Protein AF-A0A9P1CP29-F1 (afdb_monomer_lite)

pLDDT: mean 72.53, std 15.01, range [48.53, 97.25]

Foldseek 3Di:
DPLPVVLVVLVVVLVVLVVCLVVDDPVCNVVSVVVNVVSVVVSVVSVVVVPPPDDPPPDDDPDDDDDDDDPDDPDPPDDPPPPDDDVPDPPPDPDPPDPPDPDPPPDPDPDDPPPPDPPPPDPPDPDDDDD

Radius of gyration: 34.53 Å; chains: 1; bounding box: 54×99×76 Å

Secondary structure (DSSP, 8-state):
-HHHHHHHHHHHHHHHHHHHHHHS-TTTHHHHHHHHHHHHHHHHHHHHTT-TT------S-----------------PPP--S---S-------------PPP-------------S-S--------PPP-

Organism: NCBI:txid2562237

Structure (mmCIF, N/CA/C/O backbone):
data_AF-A0A9P1CP29-F1
#
_entry.id   AF-A0A9P1CP29-F1
#
loop_
_atom_site.group_PDB
_atom_site.id
_atom_site.type_symbol
_atom_site.label_atom_id
_atom_site.label_alt_id
_atom_site.label_comp_id
_atom_site.label_asym_id
_atom_site.label_entity_id
_atom_site.label_seq_id
_atom_site.pdbx_PDB_ins_code
_atom_site.Cartn_x
_atom_site.Cartn_y
_atom_site.Cartn_z
_atom_site.occupancy
_atom_site.B_iso_or_equiv
_atom_site.auth_seq_id
_atom_site.auth_comp_id
_atom_site.auth_asym_id
_atom_site.auth_atom_id
_atom_site.pdbx_PDB_model_num
ATOM 1 N N . MET A 1 1 ? 20.481 5.497 -12.169 1.00 51.31 1 MET A N 1
ATOM 2 C CA . MET A 1 1 ? 20.588 4.756 -10.888 1.00 51.31 1 MET A CA 1
ATOM 3 C C . MET A 1 1 ? 19.568 5.198 -9.825 1.00 51.31 1 MET A C 1
ATOM 5 O O . MET A 1 1 ? 19.453 4.500 -8.832 1.00 51.31 1 MET A O 1
ATOM 9 N N . ALA A 1 2 ? 18.795 6.280 -10.007 1.00 58.94 2 ALA A N 1
ATOM 10 C CA . ALA A 1 2 ? 17.862 6.792 -8.987 1.00 58.94 2 ALA A CA 1
ATOM 11 C C . ALA A 1 2 ? 16.585 5.940 -8.763 1.00 58.94 2 ALA A C 1
ATOM 13 O O . ALA A 1 2 ? 15.927 6.072 -7.730 1.00 58.94 2 ALA A O 1
ATOM 14 N N . ASP A 1 3 ? 16.244 5.044 -9.693 1.00 64.19 3 ASP A N 1
ATOM 15 C CA . ASP A 1 3 ? 14.952 4.339 -9.674 1.00 64.19 3 ASP A CA 1
ATOM 16 C C . ASP A 1 3 ? 14.905 3.149 -8.702 1.00 64.19 3 ASP A C 1
ATOM 18 O O . ASP A 1 3 ? 13.886 2.916 -8.049 1.00 64.19 3 ASP A O 1
ATOM 22 N N . ALA A 1 4 ? 16.019 2.428 -8.527 1.00 78.56 4 ALA A N 1
ATOM 23 C CA . ALA A 1 4 ? 16.060 1.241 -7.667 1.00 78.56 4 ALA A CA 1
ATOM 24 C C . ALA A 1 4 ? 16.004 1.594 -6.170 1.00 78.56 4 ALA A C 1
ATOM 26 O O . ALA A 1 4 ? 15.281 0.958 -5.402 1.00 78.56 4 ALA A O 1
ATOM 27 N N . GLU A 1 5 ? 16.726 2.634 -5.746 1.00 81.69 5 GLU A N 1
ATO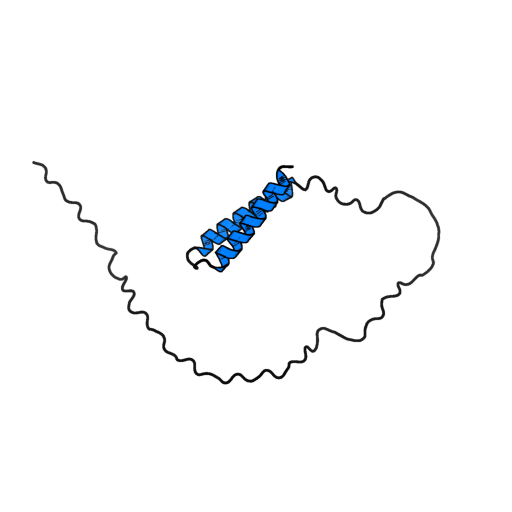M 28 C CA . GLU A 1 5 ? 16.719 3.097 -4.352 1.00 81.69 5 GLU A CA 1
ATOM 29 C C . GLU A 1 5 ? 15.349 3.661 -3.959 1.00 81.69 5 GLU A C 1
ATOM 31 O O . GLU A 1 5 ? 14.838 3.377 -2.872 1.00 81.69 5 GLU A O 1
ATOM 36 N N . THR A 1 6 ? 14.712 4.385 -4.883 1.00 83.06 6 THR A N 1
ATOM 37 C CA . THR A 1 6 ? 13.372 4.948 -4.693 1.00 83.06 6 THR A CA 1
ATOM 38 C C . THR A 1 6 ? 12.309 3.849 -4.607 1.00 83.06 6 THR A C 1
ATOM 40 O O . THR A 1 6 ? 11.472 3.884 -3.704 1.00 83.06 6 THR A O 1
ATOM 43 N N . SER A 1 7 ? 12.364 2.835 -5.480 1.00 83.25 7 SER A N 1
ATOM 44 C CA . SER A 1 7 ? 11.447 1.685 -5.434 1.00 83.25 7 SER A CA 1
ATOM 45 C C . SER A 1 7 ? 11.595 0.891 -4.130 1.00 83.25 7 SER A C 1
ATOM 47 O O . SER A 1 7 ? 10.603 0.596 -3.461 1.00 83.25 7 SER A O 1
ATOM 49 N N . MET A 1 8 ? 12.830 0.637 -3.686 1.00 87.62 8 MET A N 1
ATOM 50 C CA . MET A 1 8 ? 13.086 -0.044 -2.413 1.00 87.62 8 MET A CA 1
ATOM 51 C C . MET A 1 8 ? 12.615 0.770 -1.200 1.00 87.62 8 MET A C 1
ATOM 53 O O . MET A 1 8 ? 12.154 0.190 -0.214 1.00 87.62 8 MET A O 1
ATOM 57 N N . SER A 1 9 ? 12.714 2.102 -1.250 1.00 91.56 9 SER A N 1
ATOM 58 C CA . SER A 1 9 ? 12.186 2.986 -0.204 1.00 91.56 9 SER A CA 1
ATOM 59 C C . SER A 1 9 ? 10.655 2.914 -0.119 1.00 91.56 9 SER A C 1
ATOM 61 O O . SER A 1 9 ? 10.111 2.699 0.968 1.00 91.56 9 SER A O 1
ATOM 63 N N . LEU A 1 10 ? 9.968 2.972 -1.267 1.00 92.62 10 LEU A N 1
ATOM 64 C CA . LEU A 1 10 ? 8.510 2.820 -1.367 1.00 92.62 10 LEU A CA 1
ATOM 65 C C . LEU A 1 10 ? 8.032 1.465 -0.836 1.00 92.62 10 LEU A C 1
ATOM 67 O O . LEU A 1 10 ? 7.097 1.406 -0.041 1.00 92.62 10 LEU A O 1
ATOM 71 N N . LEU A 1 11 ? 8.705 0.370 -1.200 1.00 92.94 11 LEU A N 1
ATOM 72 C CA . LEU A 1 11 ? 8.362 -0.969 -0.710 1.00 92.94 11 LEU A CA 1
ATOM 73 C C . LEU A 1 11 ? 8.490 -1.087 0.816 1.00 92.94 11 LEU A C 1
ATOM 75 O O . LEU A 1 11 ? 7.640 -1.704 1.464 1.00 92.94 11 LEU A O 1
ATOM 79 N N . LYS A 1 12 ? 9.516 -0.464 1.412 1.00 95.69 12 LYS A N 1
ATOM 80 C CA . LYS A 1 12 ? 9.663 -0.400 2.876 1.00 95.69 12 LYS A CA 1
ATOM 81 C C . LYS A 1 12 ? 8.522 0.382 3.520 1.00 95.69 12 LYS A C 1
ATOM 83 O O . LYS A 1 12 ? 8.029 -0.015 4.574 1.00 95.69 12 LYS A O 1
ATOM 88 N N . GLU A 1 13 ? 8.099 1.483 2.908 1.00 96.44 13 GLU A N 1
ATOM 89 C CA . GLU A 1 13 ? 6.987 2.282 3.413 1.00 96.44 13 GLU A CA 1
ATOM 90 C C . GLU A 1 13 ? 5.647 1.549 3.320 1.00 96.44 13 GLU A C 1
ATOM 92 O O . GLU A 1 13 ? 4.939 1.474 4.321 1.00 96.44 13 GLU A O 1
ATOM 97 N N . ILE A 1 14 ? 5.358 0.898 2.189 1.00 96.62 14 ILE A N 1
ATOM 98 C CA . ILE A 1 14 ? 4.193 0.015 2.016 1.00 96.62 14 ILE A CA 1
ATOM 99 C C . ILE A 1 14 ? 4.162 -1.056 3.114 1.00 96.62 14 ILE A C 1
ATOM 101 O O . ILE A 1 14 ? 3.116 -1.309 3.711 1.00 96.62 14 ILE A O 1
ATOM 105 N N . GLY A 1 15 ? 5.310 -1.674 3.414 1.00 96.88 15 GLY A N 1
ATOM 106 C CA . GLY A 1 15 ? 5.430 -2.644 4.502 1.00 96.88 15 GLY A CA 1
ATOM 107 C C . GLY A 1 15 ? 5.056 -2.059 5.868 1.00 96.88 15 GLY A C 1
ATOM 108 O O . GLY A 1 15 ? 4.295 -2.681 6.608 1.00 96.88 15 GLY A O 1
ATOM 109 N N . ARG A 1 16 ? 5.531 -0.846 6.186 1.00 97.25 16 ARG A N 1
ATOM 110 C CA . ARG A 1 16 ? 5.190 -0.144 7.437 1.00 97.25 16 ARG A CA 1
ATOM 111 C C . ARG A 1 16 ? 3.699 0.167 7.534 1.00 97.25 16 ARG A C 1
ATOM 113 O O . ARG A 1 16 ? 3.095 -0.145 8.554 1.00 97.25 16 ARG A O 1
ATOM 120 N N . VAL A 1 17 ? 3.100 0.702 6.470 1.00 96.75 17 VAL A N 1
ATOM 121 C CA . VAL A 1 17 ? 1.669 1.051 6.445 1.00 96.75 17 VAL A CA 1
ATOM 122 C C . VAL A 1 17 ? 0.786 -0.199 6.542 1.00 96.75 17 VAL A C 1
ATOM 124 O O . VAL A 1 17 ? -0.235 -0.173 7.218 1.00 96.75 17 VAL A O 1
ATOM 127 N N . LYS A 1 18 ? 1.193 -1.338 5.962 1.00 96.44 18 LYS A N 1
ATOM 128 C CA . LYS A 1 18 ? 0.488 -2.622 6.152 1.00 96.44 18 LYS A CA 1
ATOM 129 C C . LYS A 1 18 ? 0.499 -3.101 7.605 1.00 96.44 18 LYS A C 1
ATOM 131 O O . LYS A 1 18 ? -0.500 -3.637 8.077 1.00 96.44 18 LYS A O 1
ATOM 136 N N . ILE A 1 19 ? 1.620 -2.933 8.310 1.00 96.44 19 ILE A N 1
ATOM 137 C CA . ILE A 1 19 ? 1.709 -3.263 9.740 1.00 96.44 19 ILE A CA 1
ATOM 138 C C . ILE A 1 19 ? 0.809 -2.320 10.544 1.00 96.44 19 ILE A C 1
ATOM 140 O O . ILE A 1 19 ? 0.030 -2.785 11.372 1.00 96.44 19 ILE A O 1
ATOM 144 N N . GLU A 1 20 ? 0.873 -1.020 10.250 1.00 94.69 20 GLU A N 1
ATOM 145 C CA . GLU A 1 20 ? 0.037 0.006 10.875 1.00 94.69 20 GLU A CA 1
ATOM 146 C C . GLU A 1 20 ? -1.452 -0.314 10.703 1.00 94.69 20 GLU A C 1
ATOM 148 O O . GLU A 1 20 ? -2.171 -0.361 11.698 1.00 94.69 20 GLU A O 1
ATOM 153 N N . LEU A 1 21 ? -1.892 -0.666 9.490 1.00 94.62 21 LEU A N 1
ATOM 154 C CA . LEU A 1 21 ? -3.277 -1.025 9.173 1.00 94.62 21 LEU A CA 1
ATOM 155 C C . LEU A 1 21 ? -3.802 -2.190 10.025 1.00 94.62 21 LEU A C 1
ATOM 157 O O . LEU A 1 21 ? -4.939 -2.147 10.490 1.00 94.62 21 LEU A O 1
ATOM 161 N N . ASN A 1 22 ? -2.972 -3.208 10.268 1.00 92.88 22 ASN A N 1
ATOM 162 C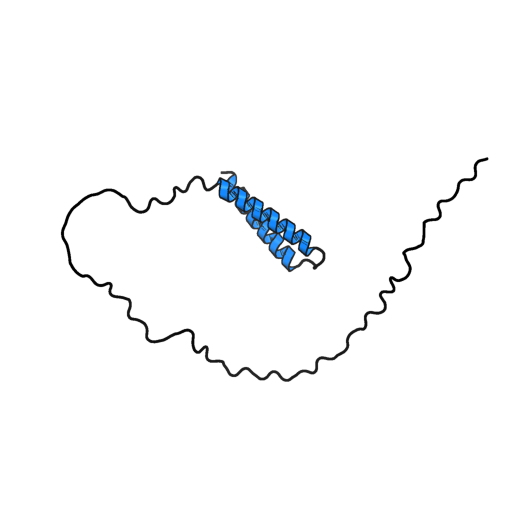 CA . ASN A 1 22 ? -3.332 -4.356 11.109 1.00 92.88 22 ASN A CA 1
ATOM 163 C C . ASN A 1 22 ? -3.463 -3.999 12.597 1.00 92.88 22 ASN A C 1
ATOM 165 O O . ASN A 1 22 ? -4.103 -4.733 13.347 1.00 92.88 22 ASN A O 1
ATOM 169 N N . SER A 1 23 ? -2.828 -2.907 13.026 1.00 93.31 23 SER A N 1
ATOM 170 C CA . SER A 1 23 ? -2.819 -2.438 14.417 1.00 93.31 23 SER A CA 1
ATOM 171 C C . SER A 1 23 ? -3.692 -1.205 14.668 1.00 93.31 23 SER A C 1
ATOM 173 O O . SER A 1 23 ? -3.887 -0.824 15.822 1.00 93.31 23 SER A O 1
ATOM 175 N N . CYS A 1 24 ? -4.199 -0.565 13.612 1.00 90.44 24 CYS A N 1
ATOM 176 C CA . CYS A 1 24 ? -4.976 0.660 13.725 1.00 90.44 24 CYS A CA 1
ATOM 177 C C . CYS A 1 24 ? -6.405 0.379 14.212 1.00 90.44 24 CYS A C 1
ATOM 179 O O . CYS A 1 24 ? -6.936 -0.726 14.075 1.00 90.44 24 CYS A O 1
ATOM 181 N N . SER A 1 25 ? -7.035 1.396 14.798 1.00 91.38 25 SER A N 1
ATOM 182 C CA . SER A 1 25 ? -8.437 1.317 15.193 1.00 91.38 25 SER A CA 1
ATOM 183 C C . SER A 1 25 ? -9.345 1.422 13.963 1.00 91.38 25 SER A C 1
ATOM 185 O O . SER A 1 25 ? -8.988 2.028 12.955 1.00 91.38 25 SER A O 1
ATOM 187 N N . GLU A 1 26 ? -10.561 0.877 14.045 1.00 87.62 26 GLU A N 1
ATOM 188 C CA . GLU A 1 26 ? -11.532 0.933 12.936 1.00 87.62 26 GLU A CA 1
ATOM 189 C C . GLU A 1 26 ? -11.822 2.372 12.460 1.00 87.62 26 GLU A C 1
ATOM 191 O O . GLU A 1 26 ? -12.123 2.582 11.289 1.00 87.62 26 GLU A O 1
ATOM 196 N N . GLY A 1 27 ? -11.661 3.373 13.336 1.00 88.19 27 GLY A N 1
ATOM 197 C CA . GLY A 1 27 ? -11.833 4.787 12.993 1.00 88.19 27 GLY A CA 1
ATOM 198 C C . GLY A 1 27 ? -10.749 5.360 12.073 1.00 88.19 27 GLY A C 1
ATOM 199 O O . GLY A 1 27 ? -11.058 6.232 11.270 1.00 88.19 27 GLY A O 1
ATOM 200 N N . SER A 1 28 ? -9.507 4.866 12.143 1.00 90.94 28 SER A N 1
ATOM 201 C CA . SER A 1 28 ? -8.395 5.325 11.291 1.00 90.94 28 SER A CA 1
ATOM 202 C C . SER A 1 28 ? -8.051 4.354 10.160 1.00 90.94 28 SER A C 1
ATOM 204 O O . SER A 1 28 ? -7.278 4.687 9.263 1.00 90.94 28 SER A O 1
ATOM 206 N N . LYS A 1 29 ? -8.671 3.171 10.135 1.00 92.88 29 LYS A N 1
ATOM 207 C CA . LYS A 1 29 ? -8.441 2.133 9.122 1.00 92.88 29 LYS A CA 1
ATOM 208 C C . LYS A 1 29 ? -8.682 2.608 7.696 1.00 92.88 29 LYS A C 1
ATOM 210 O O . LYS A 1 29 ? -7.922 2.241 6.808 1.00 92.88 29 LYS A O 1
ATOM 215 N N . ALA A 1 30 ? -9.691 3.450 7.478 1.00 93.06 30 ALA A N 1
ATOM 216 C CA . ALA A 1 30 ? -9.971 4.025 6.164 1.00 93.06 30 ALA A CA 1
ATOM 217 C C . ALA A 1 30 ? -8.852 4.969 5.690 1.00 93.06 30 ALA A C 1
ATOM 219 O O . ALA A 1 30 ? -8.454 4.916 4.530 1.00 93.06 30 ALA A O 1
ATOM 220 N N . GLU A 1 31 ? -8.303 5.790 6.588 1.00 94.81 31 GLU A N 1
ATOM 221 C CA . GLU A 1 31 ? -7.206 6.715 6.278 1.00 94.81 31 GLU A CA 1
ATOM 222 C C . GLU A 1 31 ? -5.902 5.957 6.002 1.00 94.81 31 GLU A C 1
ATOM 224 O O . GLU A 1 31 ? -5.205 6.232 5.024 1.00 94.81 31 GLU A O 1
ATOM 229 N N . VAL A 1 32 ? -5.600 4.949 6.825 1.00 95.69 32 VAL A N 1
ATOM 230 C CA . VAL A 1 32 ? -4.415 4.098 6.654 1.00 95.69 32 VAL A CA 1
ATOM 231 C C . VAL A 1 32 ? -4.533 3.244 5.382 1.00 95.69 32 VAL A C 1
ATOM 233 O O . VAL A 1 32 ? -3.547 3.080 4.663 1.00 95.69 32 VAL A O 1
ATOM 236 N N . GLN A 1 33 ? -5.733 2.757 5.047 1.00 95.69 33 GLN A N 1
ATOM 237 C CA . GLN A 1 33 ? -5.995 2.047 3.791 1.00 95.69 33 GLN A CA 1
ATOM 238 C C . GLN A 1 33 ? -5.830 2.973 2.579 1.00 95.69 33 GLN A C 1
ATOM 240 O O . GLN A 1 33 ? -5.137 2.605 1.636 1.00 95.69 33 GLN A O 1
ATOM 245 N N . ALA A 1 34 ? -6.372 4.194 2.624 1.00 96.19 34 ALA A N 1
ATOM 246 C CA . ALA A 1 34 ? -6.202 5.172 1.549 1.00 96.19 34 ALA A CA 1
ATOM 247 C C . ALA A 1 34 ? -4.720 5.521 1.320 1.00 96.19 34 ALA A C 1
ATOM 249 O O . ALA A 1 34 ? -4.268 5.635 0.179 1.00 96.19 34 ALA A O 1
ATOM 250 N N . LYS A 1 35 ? -3.935 5.629 2.400 1.00 96.19 35 LYS A N 1
ATOM 251 C CA . LYS A 1 35 ? -2.480 5.815 2.324 1.00 96.19 35 LYS A CA 1
ATOM 252 C C . LYS A 1 35 ? -1.782 4.616 1.676 1.00 96.19 35 LYS A C 1
ATOM 254 O O . LYS A 1 35 ? -0.881 4.805 0.861 1.00 96.19 35 LYS A O 1
ATOM 259 N N . LEU A 1 36 ? -2.185 3.391 2.018 1.00 97.25 36 LEU A N 1
ATOM 260 C CA . LEU A 1 36 ? -1.645 2.176 1.408 1.00 97.25 36 LEU A CA 1
ATOM 261 C C . LEU A 1 36 ? -1.933 2.128 -0.098 1.00 97.25 36 LEU A C 1
ATOM 263 O O . LEU A 1 36 ? -1.028 1.836 -0.880 1.00 97.25 36 LEU A O 1
ATOM 267 N N . ASP A 1 37 ? -3.163 2.445 -0.496 1.00 95.81 37 ASP A N 1
ATOM 268 C CA . ASP A 1 37 ? -3.589 2.431 -1.895 1.00 95.81 37 ASP A CA 1
ATOM 269 C C . ASP A 1 37 ? -2.818 3.470 -2.723 1.00 95.81 37 ASP A C 1
ATOM 271 O O . ASP A 1 37 ? -2.359 3.166 -3.826 1.00 95.81 37 ASP A O 1
ATOM 275 N N . LEU A 1 38 ? -2.580 4.663 -2.162 1.00 96.88 38 LEU A N 1
ATOM 276 C CA . LEU A 1 38 ? -1.763 5.700 -2.795 1.00 96.88 38 LEU A CA 1
ATOM 277 C C . LEU A 1 38 ? -0.317 5.235 -3.026 1.00 96.88 38 LEU A C 1
ATOM 279 O O . LEU A 1 38 ? 0.207 5.376 -4.131 1.00 96.88 38 LEU A O 1
ATOM 283 N N . LEU A 1 39 ? 0.319 4.643 -2.010 1.00 95.44 39 LEU A N 1
ATOM 284 C CA . LEU A 1 39 ? 1.693 4.142 -2.119 1.00 95.44 39 LEU A CA 1
ATOM 285 C C . LEU A 1 39 ? 1.811 2.994 -3.133 1.00 95.44 39 LEU A C 1
ATOM 287 O O . LEU A 1 39 ? 2.808 2.897 -3.851 1.00 95.44 39 LEU A O 1
ATOM 291 N N . LEU A 1 40 ? 0.798 2.125 -3.215 1.00 93.44 40 LEU A N 1
ATOM 292 C CA . LEU A 1 40 ? 0.740 1.052 -4.210 1.00 93.44 40 LEU A CA 1
ATOM 293 C C . LEU A 1 40 ? 0.588 1.604 -5.632 1.00 93.44 40 LEU A C 1
ATOM 295 O O . LEU A 1 40 ? 1.272 1.123 -6.536 1.00 93.44 40 LEU A O 1
ATOM 299 N N . ALA A 1 41 ? -0.256 2.621 -5.824 1.00 93.25 41 ALA A N 1
ATOM 300 C CA . ALA A 1 41 ? -0.421 3.293 -7.109 1.00 93.25 41 ALA A CA 1
ATOM 301 C C . ALA A 1 41 ? 0.870 4.003 -7.550 1.00 93.25 41 ALA A C 1
ATOM 303 O O . ALA A 1 41 ? 1.278 3.884 -8.704 1.00 93.25 41 ALA A O 1
ATOM 304 N N . GLU A 1 42 ? 1.560 4.679 -6.628 1.00 91.62 42 GLU A N 1
ATOM 305 C CA . GLU A 1 42 ? 2.852 5.314 -6.902 1.00 91.62 42 GLU A CA 1
ATOM 306 C C . GLU A 1 42 ? 3.922 4.282 -7.287 1.00 91.62 42 GLU A C 1
ATOM 308 O O . GLU A 1 42 ? 4.667 4.480 -8.250 1.00 91.62 42 GLU A O 1
ATOM 313 N N . HIS A 1 43 ? 3.980 3.154 -6.573 1.00 89.56 43 HIS A N 1
ATOM 314 C CA . HIS A 1 43 ? 4.898 2.068 -6.902 1.00 89.56 43 HIS A CA 1
ATOM 315 C C . HIS A 1 43 ? 4.594 1.456 -8.278 1.00 89.56 43 HIS A C 1
ATOM 317 O O . HIS A 1 43 ? 5.517 1.234 -9.060 1.00 89.56 43 HIS A O 1
ATOM 323 N N . ALA A 1 44 ? 3.319 1.206 -8.593 1.00 86.81 44 ALA A N 1
ATOM 324 C CA . ALA A 1 44 ? 2.900 0.691 -9.896 1.00 86.81 44 ALA A CA 1
ATOM 325 C C . ALA A 1 44 ? 3.254 1.663 -11.033 1.00 86.81 44 ALA A C 1
ATOM 327 O O . ALA A 1 44 ? 3.875 1.253 -12.009 1.00 86.81 44 ALA A O 1
ATOM 328 N N . SER A 1 45 ? 2.972 2.959 -10.863 1.00 85.81 45 SER A N 1
ATOM 329 C CA . SER A 1 45 ? 3.306 3.984 -11.857 1.00 85.81 45 SER A CA 1
ATOM 330 C C . SER A 1 45 ? 4.815 4.068 -12.122 1.00 85.81 45 SER A C 1
ATOM 332 O O . SER A 1 45 ? 5.234 4.128 -13.276 1.00 85.81 45 SER A O 1
ATOM 334 N N . LYS A 1 46 ? 5.655 3.989 -11.079 1.00 81.31 46 LYS A N 1
ATOM 335 C CA . LYS A 1 46 ? 7.123 3.970 -11.233 1.00 81.31 46 LYS A CA 1
ATOM 336 C C . LYS A 1 46 ? 7.640 2.670 -11.857 1.00 81.31 46 LYS A C 1
ATOM 338 O O . LYS A 1 46 ? 8.609 2.706 -12.610 1.00 81.31 46 LYS A O 1
ATOM 343 N N . ALA A 1 47 ? 6.998 1.535 -11.577 1.00 76.38 47 ALA A N 1
ATOM 344 C CA . ALA A 1 47 ? 7.344 0.253 -12.186 1.00 76.38 47 ALA A CA 1
ATOM 345 C C . ALA A 1 47 ? 7.005 0.220 -13.687 1.00 76.38 47 ALA A C 1
ATOM 347 O O . ALA A 1 47 ? 7.819 -0.251 -14.480 1.00 76.38 47 ALA A O 1
ATOM 348 N N . GLU A 1 48 ? 5.864 0.779 -14.099 1.00 65.50 48 GLU A N 1
ATOM 349 C CA . GLU A 1 48 ? 5.470 0.882 -15.513 1.00 65.50 48 GLU A CA 1
ATOM 350 C C . GLU A 1 48 ? 6.438 1.758 -16.323 1.00 65.50 48 GLU A C 1
ATOM 352 O O . GLU A 1 48 ? 6.798 1.397 -17.441 1.00 65.50 48 GLU A O 1
ATOM 357 N N . MET A 1 49 ? 6.966 2.841 -15.737 1.00 56.69 49 MET A N 1
ATOM 358 C CA . MET A 1 49 ? 8.002 3.672 -16.378 1.00 56.69 49 MET A CA 1
ATOM 359 C C . MET A 1 49 ? 9.375 2.982 -16.486 1.00 56.69 49 MET A C 1
ATOM 361 O O . MET A 1 49 ? 10.237 3.450 -17.225 1.00 56.69 49 MET A O 1
ATOM 365 N N . SER A 1 50 ? 9.581 1.858 -15.791 1.00 53.19 50 SER A N 1
ATOM 366 C CA . SER A 1 50 ? 10.793 1.030 -15.894 1.00 53.19 50 SER A CA 1
ATOM 367 C C . SER A 1 50 ? 10.640 -0.174 -16.835 1.00 53.19 50 SER A C 1
ATOM 369 O O . SER A 1 50 ? 11.603 -0.905 -17.065 1.00 53.19 50 SER A O 1
ATOM 371 N N . ALA A 1 51 ? 9.446 -0.371 -17.407 1.00 52.66 51 ALA A N 1
ATOM 372 C CA . ALA A 1 51 ? 9.121 -1.493 -18.284 1.00 52.66 51 ALA A CA 1
ATOM 373 C C . ALA A 1 51 ? 9.357 -1.218 -19.786 1.00 52.66 51 ALA A C 1
ATOM 375 O O . ALA A 1 51 ? 8.883 -1.986 -20.618 1.00 52.66 51 ALA A O 1
ATOM 376 N N . ASP A 1 52 ? 10.138 -0.193 -20.150 1.00 52.00 52 ASP A N 1
ATOM 377 C CA . ASP A 1 52 ? 10.611 0.042 -21.531 1.00 52.00 52 ASP A CA 1
ATOM 378 C C . ASP A 1 52 ? 12.045 -0.494 -21.748 1.00 52.00 52 ASP A C 1
ATOM 380 O O . ASP A 1 52 ? 12.905 0.132 -22.364 1.00 52.00 52 ASP A O 1
ATOM 384 N N . ALA A 1 53 ? 12.337 -1.659 -21.157 1.00 55.28 53 ALA A N 1
ATOM 385 C CA . ALA A 1 53 ? 13.574 -2.414 -21.388 1.00 55.28 53 ALA A CA 1
ATOM 386 C C . ALA A 1 53 ? 13.393 -3.944 -21.328 1.00 55.28 53 ALA A C 1
ATOM 388 O O . ALA A 1 53 ? 14.371 -4.683 -21.214 1.00 55.28 53 ALA A O 1
ATOM 389 N N . SER A 1 54 ? 12.165 -4.451 -21.451 1.00 49.84 54 SER A N 1
ATOM 390 C CA . SER A 1 54 ? 11.961 -5.827 -21.899 1.00 49.84 54 SER A CA 1
ATOM 391 C C . SER A 1 54 ? 11.145 -5.780 -23.175 1.00 49.84 54 SER A C 1
ATOM 393 O O . SER A 1 54 ? 9.919 -5.658 -23.133 1.00 49.84 54 SER A O 1
ATOM 395 N N . GLU A 1 55 ? 11.841 -5.892 -24.311 1.00 50.03 55 GLU A N 1
ATOM 396 C CA . GLU A 1 55 ? 11.243 -6.436 -25.526 1.00 50.03 55 GLU A CA 1
ATOM 397 C C . GLU A 1 55 ? 10.265 -7.556 -25.118 1.00 50.03 55 GLU A C 1
ATOM 399 O O . GLU A 1 55 ? 10.615 -8.361 -24.243 1.00 50.03 55 GLU A O 1
ATOM 404 N N . PRO A 1 56 ? 9.064 -7.668 -25.721 1.00 51.75 56 PRO A N 1
ATOM 405 C CA . PRO A 1 56 ? 8.344 -8.925 -25.621 1.00 51.75 56 PRO A CA 1
ATOM 406 C C . PRO A 1 56 ? 9.346 -9.972 -26.080 1.00 51.75 56 PRO A C 1
ATOM 408 O O . PRO A 1 56 ? 9.864 -9.842 -27.192 1.00 51.75 56 PRO A O 1
ATOM 411 N N . ALA A 1 57 ? 9.696 -10.919 -25.204 1.00 53.84 57 ALA A N 1
ATOM 412 C CA . ALA A 1 57 ? 10.601 -11.999 -25.539 1.00 53.84 57 ALA A CA 1
ATOM 413 C C . ALA A 1 57 ? 10.139 -12.533 -26.891 1.00 53.84 57 ALA A C 1
ATOM 415 O O . ALA A 1 57 ? 9.062 -13.128 -27.000 1.00 53.84 57 ALA A O 1
ATOM 416 N N . LYS A 1 58 ? 10.889 -12.201 -27.948 1.00 52.53 58 LYS A N 1
ATOM 417 C CA . LYS A 1 58 ? 10.629 -12.728 -29.272 1.00 52.53 58 LYS A CA 1
ATOM 418 C C . LYS A 1 58 ? 10.754 -14.220 -29.056 1.00 52.53 58 LYS A C 1
ATOM 420 O O . LYS A 1 58 ? 11.839 -14.715 -28.759 1.00 52.53 58 LYS A O 1
ATOM 425 N N . GLY A 1 59 ? 9.611 -14.902 -29.117 1.00 62.72 59 GLY A N 1
ATOM 426 C CA . GLY A 1 59 ? 9.574 -16.348 -29.170 1.00 62.72 59 GLY A CA 1
ATOM 427 C C . GLY A 1 59 ? 10.601 -16.811 -30.203 1.00 62.72 59 GLY A C 1
ATOM 428 O O . GLY A 1 59 ? 10.855 -16.081 -31.170 1.00 62.72 59 GLY A O 1
ATOM 429 N N . PRO A 1 60 ? 11.231 -17.966 -29.969 1.00 61.41 60 PRO A N 1
ATOM 430 C CA . PRO A 1 60 ? 12.413 -18.396 -30.694 1.00 61.41 60 PRO A CA 1
ATOM 431 C C . PRO A 1 60 ? 12.241 -18.209 -32.206 1.00 61.41 60 PRO A C 1
ATOM 433 O O . PRO A 1 60 ? 11.370 -18.795 -32.845 1.00 61.41 60 PRO A O 1
ATOM 436 N N . GLU A 1 61 ? 13.053 -17.298 -32.739 1.00 57.34 61 GLU A N 1
ATOM 437 C CA . GLU A 1 61 ? 13.742 -17.414 -34.020 1.00 57.34 61 GLU A CA 1
ATOM 438 C C . GLU A 1 61 ? 12.907 -17.979 -35.179 1.00 57.34 61 GLU A C 1
ATOM 440 O O . GLU A 1 61 ? 13.069 -19.107 -35.642 1.00 57.34 61 GLU A O 1
ATOM 445 N N . ARG A 1 62 ? 12.079 -17.124 -35.785 1.00 72.69 62 ARG A N 1
ATOM 446 C CA . ARG A 1 62 ? 11.664 -17.336 -37.178 1.00 72.69 62 ARG A CA 1
ATOM 447 C C . ARG A 1 62 ? 12.878 -17.129 -38.090 1.00 72.69 62 ARG A C 1
ATOM 449 O O . ARG A 1 62 ? 13.043 -16.026 -38.599 1.00 72.69 62 ARG A O 1
ATOM 456 N N . ARG A 1 63 ? 13.714 -18.150 -38.321 1.00 65.69 63 ARG A N 1
ATOM 457 C CA . ARG A 1 63 ? 14.582 -18.258 -39.518 1.00 65.69 63 ARG A CA 1
ATOM 458 C C . ARG A 1 63 ? 15.294 -19.614 -39.596 1.00 65.69 63 ARG A C 1
ATOM 460 O O . ARG A 1 63 ? 16.423 -19.753 -39.159 1.00 65.69 63 ARG A O 1
ATOM 467 N N . ALA A 1 64 ? 14.665 -20.574 -40.263 1.00 62.62 64 ALA A N 1
ATOM 468 C CA . ALA A 1 64 ? 15.283 -21.314 -41.366 1.00 62.62 64 ALA A CA 1
ATOM 469 C C . ALA A 1 64 ? 14.249 -22.264 -41.972 1.00 62.62 64 ALA A C 1
ATOM 471 O O . ALA A 1 64 ? 13.689 -23.128 -41.304 1.00 62.62 64 ALA A O 1
ATOM 472 N N . LYS A 1 65 ? 14.009 -22.095 -43.271 1.00 60.62 65 LYS A N 1
ATOM 473 C CA . LYS A 1 65 ? 13.419 -23.132 -44.105 1.00 60.62 65 LYS A CA 1
ATOM 474 C C . LYS A 1 65 ? 14.456 -24.248 -44.215 1.00 60.62 65 LYS A C 1
ATOM 476 O O . LYS A 1 65 ? 15.520 -24.006 -44.770 1.00 60.62 65 LYS A O 1
ATOM 481 N N . SER A 1 66 ? 14.138 -25.451 -43.762 1.00 60.00 66 SER A N 1
ATOM 482 C CA . SER A 1 66 ? 14.728 -26.651 -44.341 1.00 60.00 66 SER A CA 1
ATOM 483 C C . SER A 1 66 ? 13.669 -27.738 -44.371 1.00 60.00 66 SER A C 1
ATOM 485 O O . SER A 1 66 ? 13.054 -28.058 -43.358 1.00 60.00 66 SER A O 1
ATOM 487 N N . LYS A 1 67 ? 13.406 -28.224 -45.582 1.00 62.19 67 LYS A N 1
ATOM 488 C CA . LYS A 1 67 ? 12.647 -29.441 -45.826 1.00 62.19 67 LYS A CA 1
ATOM 489 C C . LYS A 1 67 ? 13.483 -30.600 -45.297 1.00 62.19 67 LYS A C 1
ATOM 491 O O . LYS A 1 67 ? 14.603 -30.789 -45.762 1.00 62.19 67 LYS A O 1
ATOM 496 N N . SER A 1 68 ? 12.915 -31.407 -44.424 1.00 62.31 68 SER A N 1
ATOM 497 C CA . SER A 1 68 ? 13.252 -32.823 -44.377 1.00 62.31 68 SER A CA 1
ATOM 498 C C . SER A 1 68 ? 12.030 -33.565 -43.875 1.00 62.31 68 SER A C 1
ATOM 500 O O . SER A 1 68 ? 11.625 -33.393 -42.726 1.00 62.31 68 SER A O 1
ATOM 502 N N . ASP A 1 69 ? 11.442 -34.340 -44.783 1.00 66.81 69 ASP A N 1
ATOM 503 C CA . ASP A 1 69 ? 10.591 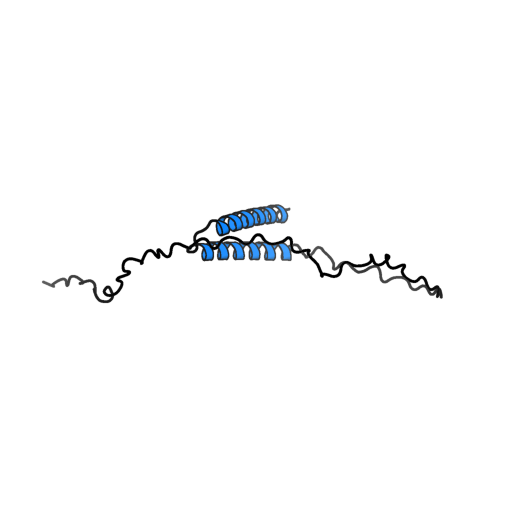-35.472 -44.454 1.00 66.81 69 ASP A CA 1
ATOM 504 C C . ASP A 1 69 ? 11.267 -36.304 -43.365 1.00 66.81 69 ASP A C 1
ATOM 506 O O . ASP A 1 69 ? 12.427 -36.703 -43.482 1.00 66.81 69 ASP A O 1
ATOM 510 N N . GLY A 1 70 ? 10.534 -36.507 -42.284 1.00 66.50 70 GLY A N 1
ATOM 511 C CA . GLY A 1 70 ? 10.980 -37.208 -41.094 1.00 66.50 70 GLY A CA 1
ATOM 512 C C . GLY A 1 70 ? 9.778 -37.522 -40.226 1.00 66.50 70 GLY A C 1
ATOM 513 O O . GLY A 1 70 ? 9.739 -37.152 -39.057 1.00 66.50 70 GLY A O 1
ATOM 514 N N . ASP A 1 71 ? 8.770 -38.140 -40.839 1.00 71.62 71 ASP A N 1
ATOM 515 C CA . ASP A 1 71 ? 7.765 -38.922 -40.132 1.00 71.62 71 ASP A CA 1
ATOM 516 C C . ASP A 1 71 ? 8.482 -40.024 -39.346 1.00 71.62 71 ASP A C 1
ATOM 518 O O . ASP A 1 71 ? 8.903 -41.032 -39.906 1.00 71.62 71 ASP A O 1
ATOM 522 N N . LEU A 1 72 ? 8.682 -39.796 -38.052 1.00 58.88 72 LEU A N 1
ATOM 523 C CA . LEU A 1 72 ? 8.900 -40.857 -37.085 1.00 58.88 72 LEU A CA 1
ATOM 524 C C . LEU A 1 72 ? 8.131 -40.483 -35.828 1.00 58.88 72 LEU A C 1
ATOM 526 O O . LEU A 1 72 ? 8.546 -39.641 -35.031 1.00 58.88 72 LEU A O 1
ATOM 530 N N . ALA A 1 73 ? 6.984 -41.137 -35.684 1.00 64.81 73 ALA A N 1
ATOM 531 C CA . ALA A 1 73 ? 6.270 -41.301 -34.436 1.00 64.81 73 ALA A CA 1
ATOM 532 C C . ALA A 1 73 ? 7.247 -41.502 -33.263 1.00 64.81 73 ALA A C 1
ATOM 534 O O . ALA A 1 73 ? 7.878 -42.547 -33.108 1.00 64.81 73 ALA A O 1
ATOM 535 N N . GLY A 1 74 ? 7.354 -40.475 -32.428 1.00 54.72 74 GLY A N 1
ATOM 536 C CA . GLY A 1 74 ? 7.987 -40.520 -31.121 1.00 54.72 74 GLY A CA 1
ATOM 537 C C . GLY A 1 74 ? 6.975 -40.019 -30.112 1.00 54.72 74 GLY A C 1
ATOM 538 O O . GLY A 1 74 ? 7.051 -38.874 -29.674 1.00 54.72 74 GLY A O 1
ATOM 539 N N . GLU A 1 75 ? 5.975 -40.852 -29.825 1.00 60.22 75 GLU A N 1
ATOM 540 C CA . GLU A 1 75 ? 4.962 -40.598 -28.805 1.00 60.22 75 GLU A CA 1
ATOM 541 C C . GLU A 1 75 ? 5.622 -40.036 -27.535 1.00 60.22 75 GLU A C 1
ATOM 543 O O . GLU A 1 75 ? 6.627 -40.591 -27.066 1.00 60.22 75 GLU A O 1
ATOM 548 N N . PRO A 1 76 ? 5.095 -38.948 -26.947 1.00 59.06 76 PRO A N 1
ATOM 549 C CA . PRO A 1 76 ? 5.602 -38.479 -25.674 1.00 59.06 76 PRO A CA 1
ATOM 550 C C . PRO A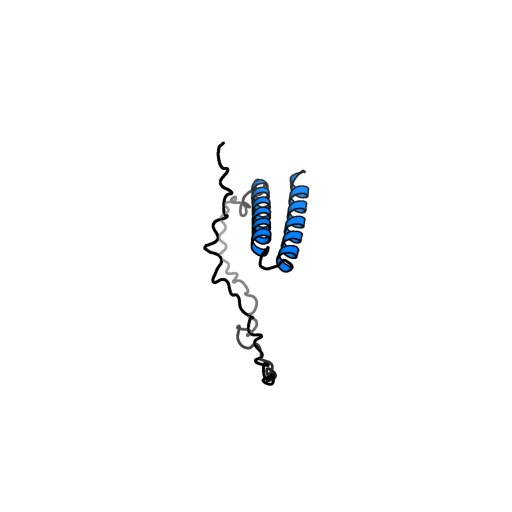 1 76 ? 5.391 -39.610 -24.670 1.00 59.06 76 PRO A C 1
ATOM 552 O O . PRO A 1 76 ? 4.256 -39.989 -24.379 1.00 59.06 76 PRO A O 1
ATOM 555 N N . LYS A 1 77 ? 6.479 -40.158 -24.113 1.00 54.56 77 LYS A N 1
ATOM 556 C CA . LYS A 1 77 ? 6.391 -40.955 -22.887 1.00 54.56 77 LYS A CA 1
ATOM 557 C C . LYS A 1 77 ? 5.874 -40.029 -21.795 1.00 54.56 77 LYS A C 1
ATOM 559 O O . LYS A 1 77 ? 6.640 -39.362 -21.105 1.00 54.56 77 LYS A O 1
ATOM 564 N N . ALA A 1 78 ? 4.552 -39.985 -21.681 1.00 63.69 78 ALA A N 1
ATOM 565 C CA . ALA A 1 78 ? 3.850 -39.399 -20.567 1.00 63.69 78 ALA A CA 1
ATOM 566 C C . ALA A 1 78 ? 4.460 -39.971 -19.277 1.00 63.69 78 ALA A C 1
ATOM 568 O O . ALA A 1 78 ? 4.682 -41.190 -19.192 1.00 63.69 78 ALA A O 1
ATOM 569 N N . PRO A 1 79 ? 4.765 -39.128 -18.276 1.00 64.69 79 PRO A N 1
ATOM 570 C CA . PRO A 1 79 ? 5.131 -39.630 -16.964 1.00 64.69 79 PRO A CA 1
ATOM 571 C C . PRO A 1 79 ? 4.015 -40.569 -16.511 1.00 64.69 79 PRO A C 1
ATOM 573 O O . PRO A 1 79 ? 2.834 -40.235 -16.620 1.00 64.69 79 PRO A O 1
ATOM 576 N N . LYS A 1 80 ? 4.391 -41.777 -16.073 1.00 60.19 80 LYS A N 1
ATOM 577 C CA . LYS A 1 80 ? 3.446 -42.780 -15.579 1.00 60.19 80 LYS A CA 1
ATOM 578 C C . LYS A 1 80 ? 2.488 -42.090 -14.616 1.00 60.19 80 LYS A C 1
ATOM 580 O O . LYS A 1 80 ? 2.932 -41.569 -13.595 1.00 60.19 80 LYS A O 1
ATOM 585 N N . ALA A 1 81 ? 1.202 -42.083 -14.959 1.00 61.38 81 ALA A N 1
ATOM 586 C CA . ALA A 1 81 ? 0.152 -41.644 -14.063 1.00 61.38 81 ALA A CA 1
ATOM 587 C C . ALA A 1 81 ? 0.344 -42.379 -12.734 1.00 61.38 81 ALA A C 1
ATOM 589 O O . ALA A 1 81 ? 0.204 -43.604 -12.657 1.00 61.38 81 ALA A O 1
ATOM 590 N N . VAL A 1 82 ? 0.738 -41.639 -11.700 1.00 59.78 82 VAL A N 1
ATOM 591 C CA . VAL A 1 82 ? 0.720 -42.153 -10.339 1.00 59.78 82 VAL A CA 1
ATOM 592 C C . VAL A 1 82 ? -0.738 -42.499 -10.070 1.00 59.78 82 VAL A C 1
ATOM 594 O O . VAL A 1 82 ? -1.618 -41.643 -10.179 1.00 59.78 82 VAL A O 1
ATOM 597 N N . LYS A 1 83 ? -1.008 -43.785 -9.823 1.00 62.16 83 LYS A N 1
ATOM 598 C CA . LYS A 1 83 ? -2.340 -44.273 -9.467 1.00 62.16 83 LYS A CA 1
ATOM 599 C C . LYS A 1 83 ? -2.845 -43.470 -8.269 1.00 62.16 83 LYS A C 1
ATOM 601 O O . LYS A 1 83 ? -2.350 -43.655 -7.166 1.00 62.16 83 LYS A O 1
ATOM 606 N N . GLY A 1 84 ? -3.854 -42.642 -8.516 1.00 61.81 84 GLY A N 1
ATOM 607 C CA . GLY A 1 84 ? -4.810 -42.182 -7.518 1.00 61.81 84 GLY A CA 1
ATOM 608 C C . GLY A 1 84 ? -4.266 -41.215 -6.473 1.00 61.81 84 GLY A C 1
ATOM 609 O O . GLY A 1 84 ? -3.841 -41.626 -5.404 1.00 61.81 84 GLY A O 1
ATOM 610 N N . LEU A 1 85 ? -4.457 -39.923 -6.719 1.00 49.34 85 LEU A N 1
ATOM 611 C CA . LEU A 1 85 ? -4.941 -39.028 -5.671 1.00 49.34 85 LEU A CA 1
ATOM 612 C C . LEU A 1 85 ? -5.811 -37.961 -6.343 1.00 49.34 85 LEU A C 1
ATOM 614 O O . LEU A 1 85 ? -5.381 -36.846 -6.626 1.00 49.34 85 LEU A O 1
ATOM 618 N N . GLY A 1 86 ? -7.042 -38.351 -6.682 1.00 61.94 86 GLY A N 1
ATOM 619 C CA . GLY A 1 86 ? -8.095 -37.361 -6.887 1.00 61.94 86 GLY A CA 1
ATOM 620 C C . GLY A 1 86 ? -8.299 -36.556 -5.594 1.00 61.94 86 GLY A C 1
ATOM 621 O O . GLY A 1 86 ? -7.862 -36.995 -4.527 1.00 61.94 86 GLY A O 1
ATOM 622 N N . PRO A 1 87 ? -8.977 -35.402 -5.643 1.00 60.91 87 PRO A N 1
ATOM 623 C CA . PRO A 1 87 ? -9.222 -34.537 -4.485 1.00 60.91 87 PRO A CA 1
ATOM 624 C C . PRO A 1 87 ? -10.224 -35.133 -3.474 1.00 60.91 87 PRO A C 1
ATOM 626 O O . PRO A 1 87 ? -10.885 -34.408 -2.734 1.00 60.91 87 PRO A O 1
ATOM 629 N N . GLU A 1 88 ? -10.348 -36.456 -3.411 1.00 63.66 88 GLU A N 1
ATOM 630 C CA . GLU A 1 88 ? -11.211 -37.154 -2.475 1.00 63.66 88 GLU A CA 1
ATOM 631 C C . GLU A 1 88 ? -10.374 -37.841 -1.397 1.00 63.66 88 GLU A C 1
ATOM 633 O O . GLU A 1 88 ? -9.505 -38.660 -1.682 1.00 63.66 88 GLU A O 1
ATOM 638 N N . ARG A 1 89 ? -10.739 -37.546 -0.143 1.00 62.69 89 ARG A N 1
ATOM 639 C CA . ARG A 1 89 ? -10.262 -38.151 1.114 1.00 62.69 89 ARG A CA 1
ATOM 640 C C . ARG A 1 89 ? -9.019 -37.515 1.738 1.00 62.69 89 ARG A C 1
ATOM 642 O O . ARG A 1 89 ? -8.072 -38.195 2.119 1.00 62.69 89 ARG A O 1
ATOM 649 N N . LEU A 1 90 ? -9.137 -36.228 2.069 1.00 58.97 90 LEU A N 1
ATOM 650 C CA . LEU A 1 90 ? -8.687 -35.784 3.392 1.00 58.97 90 LEU A CA 1
ATOM 651 C C . LEU A 1 90 ? -9.396 -36.667 4.427 1.00 58.97 90 LEU A C 1
ATOM 653 O O . LEU A 1 90 ? -10.594 -36.510 4.673 1.00 58.97 90 LEU A O 1
ATOM 657 N N . ALA A 1 91 ? -8.682 -37.651 4.970 1.00 63.53 91 ALA A N 1
ATOM 658 C CA . ALA A 1 91 ? -9.156 -38.435 6.094 1.00 63.53 91 ALA A CA 1
ATOM 659 C C . ALA A 1 91 ? 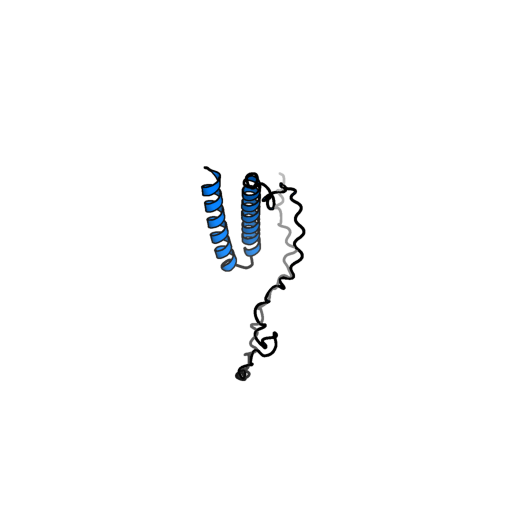-9.465 -37.454 7.231 1.00 63.53 91 ALA A C 1
ATOM 661 O O . ALA A 1 91 ? -8.558 -36.894 7.847 1.00 63.53 91 ALA A O 1
ATOM 662 N N . ARG A 1 92 ? -10.754 -37.183 7.467 1.00 63.91 92 ARG A N 1
ATOM 663 C CA . ARG A 1 92 ? -11.191 -36.425 8.638 1.00 63.91 92 ARG A CA 1
ATOM 664 C C . ARG A 1 92 ? -10.758 -37.231 9.853 1.00 63.91 92 ARG A C 1
ATOM 666 O O . ARG A 1 92 ? -11.376 -38.246 10.166 1.00 63.91 92 ARG A O 1
ATOM 673 N N . ALA A 1 93 ? -9.706 -36.780 10.529 1.00 68.69 93 ALA A N 1
ATOM 674 C CA . ALA A 1 93 ? -9.494 -37.151 11.917 1.00 68.69 93 ALA A CA 1
ATOM 675 C C . ALA A 1 93 ? -10.824 -36.926 12.666 1.00 68.69 93 ALA A C 1
ATOM 677 O O . ALA A 1 93 ? -11.515 -35.942 12.363 1.00 68.69 93 ALA A O 1
ATOM 678 N N . PRO A 1 94 ? -11.242 -37.826 13.576 1.00 70.62 94 PRO A N 1
ATOM 679 C CA . PRO A 1 94 ? -12.467 -37.623 14.332 1.00 70.62 94 PRO A CA 1
ATOM 680 C C . PRO A 1 94 ? -12.354 -36.287 15.066 1.00 70.62 94 PRO A C 1
ATOM 682 O O . PRO A 1 94 ? -11.510 -36.119 15.943 1.00 70.62 94 PRO A O 1
ATOM 685 N N . VAL A 1 95 ? -13.167 -35.315 14.649 1.00 73.62 95 VAL A N 1
ATOM 686 C CA . VAL A 1 95 ? -13.195 -33.984 15.255 1.00 73.62 95 VAL A CA 1
ATOM 687 C C . VAL A 1 95 ? -13.631 -34.172 16.709 1.00 73.62 95 VAL A C 1
ATOM 689 O O . VAL A 1 95 ? -14.728 -34.699 16.932 1.00 73.62 95 VAL A O 1
ATOM 692 N N . PRO A 1 96 ? -12.811 -33.780 17.702 1.00 76.44 96 PRO A N 1
ATOM 693 C CA . PRO A 1 96 ? -13.225 -33.820 19.094 1.00 76.44 96 PRO A CA 1
ATOM 694 C C . PRO A 1 96 ? -14.513 -33.009 19.240 1.00 76.44 96 PRO A C 1
ATOM 696 O O . PRO A 1 96 ? -14.567 -31.844 18.840 1.00 76.44 96 PRO A O 1
ATOM 699 N N . LYS A 1 97 ? -15.577 -33.618 19.776 1.00 79.38 97 LYS A N 1
ATOM 700 C CA . LYS A 1 97 ? -16.810 -32.886 20.081 1.00 79.38 97 LYS A CA 1
ATOM 701 C C . LYS A 1 97 ? -16.492 -31.897 21.198 1.00 79.38 97 LYS A C 1
ATOM 703 O O . LYS A 1 97 ? -16.368 -32.292 22.352 1.00 79.38 97 LYS A O 1
ATOM 708 N N . ILE A 1 98 ? -16.340 -30.626 20.838 1.00 76.25 98 ILE A N 1
ATOM 709 C CA . ILE A 1 98 ? -16.174 -29.536 21.797 1.00 76.25 98 ILE A CA 1
ATOM 710 C C . ILE A 1 98 ? -17.438 -29.515 22.678 1.00 76.25 98 ILE A C 1
ATOM 712 O O . ILE A 1 98 ? -18.544 -29.426 22.131 1.00 76.25 98 ILE A O 1
ATOM 716 N N . PRO A 1 99 ? -17.322 -29.637 24.015 1.00 76.00 99 PRO A N 1
ATOM 717 C CA . PRO A 1 99 ? -18.460 -29.481 24.912 1.00 76.00 99 PRO A CA 1
ATOM 718 C C . PRO A 1 99 ? -19.099 -28.112 24.679 1.00 76.00 99 PRO A C 1
ATOM 720 O O . PRO A 1 99 ? -18.387 -27.116 24.553 1.00 76.00 99 PRO A O 1
ATOM 723 N N . LYS A 1 100 ? -20.434 -28.036 24.623 1.00 76.31 100 LYS A N 1
ATOM 724 C CA . LYS A 1 100 ? -21.128 -26.743 24.601 1.00 76.31 100 LYS A CA 1
ATOM 725 C C . LYS A 1 100 ? -20.846 -26.036 25.925 1.00 76.31 100 LYS A C 1
ATOM 727 O O . LYS A 1 100 ? -21.495 -26.323 26.925 1.00 76.31 100 LYS A O 1
ATOM 732 N N . ILE A 1 101 ? -19.864 -25.141 25.926 1.00 73.00 101 ILE A N 1
ATOM 733 C CA . ILE A 1 101 ? -19.653 -24.206 27.025 1.00 73.00 101 ILE A CA 1
ATOM 734 C C . ILE A 1 101 ? -20.862 -23.259 26.996 1.00 73.00 101 ILE A C 1
ATOM 736 O O . ILE A 1 101 ? -21.124 -22.672 25.941 1.00 73.00 101 ILE A O 1
ATOM 740 N N . PRO A 1 102 ? -21.639 -23.132 28.086 1.00 71.25 102 PRO A N 1
ATOM 741 C CA . PRO A 1 102 ? -22.688 -22.130 28.149 1.00 71.25 102 PRO A CA 1
ATOM 742 C C . PRO A 1 102 ? -22.034 -20.758 27.990 1.00 71.25 102 PRO A C 1
ATOM 744 O O . PRO A 1 102 ? -21.203 -20.366 28.807 1.00 71.25 102 PRO A O 1
ATOM 747 N N . ILE A 1 103 ? -22.376 -20.048 26.917 1.00 67.38 103 ILE A N 1
ATOM 748 C CA . ILE A 1 103 ? -21.992 -18.647 26.755 1.00 67.38 103 ILE A CA 1
ATOM 749 C C . ILE A 1 103 ? -22.743 -17.889 27.856 1.00 67.38 103 ILE A C 1
ATOM 751 O O . ILE A 1 103 ? -23.975 -17.954 27.866 1.00 67.38 103 ILE A O 1
ATOM 755 N N . PRO A 1 104 ? -22.067 -17.203 28.795 1.00 63.81 104 PRO A N 1
ATOM 756 C CA . PRO A 1 104 ? -22.765 -16.337 29.727 1.00 63.81 104 PRO A CA 1
ATOM 757 C C . PRO A 1 104 ? -23.440 -15.234 28.911 1.00 63.81 104 PRO A C 1
ATOM 759 O O . PRO A 1 104 ? -22.785 -14.354 28.356 1.00 63.81 104 PRO A O 1
ATOM 762 N N . THR A 1 105 ? -24.765 -15.298 28.802 1.00 66.38 105 THR A N 1
ATOM 763 C CA . THR A 1 105 ? -25.588 -14.241 28.210 1.00 66.38 105 THR A CA 1
ATOM 764 C C . THR A 1 105 ? -25.702 -13.092 29.205 1.00 66.38 105 THR A C 1
ATOM 766 O O . THR A 1 105 ? -26.773 -12.789 29.719 1.00 66.38 105 THR A O 1
ATOM 769 N N . SER A 1 106 ? -24.579 -12.461 29.521 1.00 63.47 106 SER A N 1
ATOM 770 C CA . SER A 1 106 ? -24.561 -11.143 30.135 1.00 63.47 106 SER A CA 1
ATOM 771 C C . SER A 1 106 ? -24.207 -10.158 29.034 1.00 63.47 106 SER A C 1
ATOM 773 O O . SER A 1 106 ? -23.042 -9.821 28.841 1.00 63.47 106 SER A O 1
ATOM 775 N N . HIS A 1 107 ? -25.215 -9.729 28.273 1.00 58.72 107 HIS A N 1
ATOM 776 C CA . HIS A 1 107 ? -25.091 -8.484 27.527 1.00 58.72 107 HIS A CA 1
ATOM 777 C C . HIS A 1 107 ? -24.930 -7.363 28.561 1.00 58.72 107 HIS A C 1
ATOM 779 O O . HIS A 1 107 ? -25.840 -7.180 29.375 1.00 58.72 107 HIS A O 1
ATOM 785 N N . PRO A 1 108 ? -23.823 -6.601 28.580 1.00 62.72 108 PRO A N 1
ATOM 786 C CA . PRO A 1 108 ? -23.866 -5.304 29.223 1.00 62.72 108 PRO A CA 1
ATOM 787 C C . PRO A 1 108 ? -24.858 -4.462 28.417 1.00 62.72 108 PRO A C 1
ATOM 789 O O . PRO A 1 108 ? -24.594 -4.115 27.267 1.00 62.72 108 PRO A O 1
ATOM 792 N N . SER A 1 109 ? -26.032 -4.186 28.988 1.00 62.22 109 SER A N 1
ATOM 793 C CA . SER A 1 109 ? -26.950 -3.205 28.417 1.00 62.22 109 SER A CA 1
ATOM 794 C C . SER A 1 109 ? -26.181 -1.893 28.254 1.00 62.22 109 SER A C 1
ATOM 796 O O . SER A 1 109 ? -25.645 -1.398 29.253 1.00 62.22 109 SER A O 1
ATOM 798 N N . PRO A 1 110 ? -26.091 -1.316 27.043 1.00 63.03 110 PRO A N 1
ATOM 799 C CA . PRO A 1 110 ? -25.540 0.018 26.899 1.00 63.03 110 PRO A CA 1
ATOM 800 C C . PRO A 1 110 ? -26.436 0.956 27.709 1.00 63.03 110 PRO A C 1
ATOM 802 O O . PRO A 1 110 ? -27.616 1.132 27.401 1.00 63.03 110 PRO A O 1
ATOM 805 N N . LYS A 1 111 ? -25.903 1.507 28.805 1.00 67.00 111 LYS A N 1
ATOM 806 C CA . LYS A 1 111 ? -26.564 2.601 29.513 1.00 67.00 111 LYS A CA 1
ATOM 807 C C . LYS A 1 111 ? -26.724 3.744 28.511 1.00 67.00 111 LYS A C 1
ATOM 809 O O . LYS A 1 111 ? -25.730 4.231 27.988 1.00 67.00 111 LYS A O 1
ATOM 814 N N . GLY A 1 112 ? -27.986 4.074 28.250 1.00 61.94 112 GLY A N 1
ATOM 815 C CA . GLY A 1 112 ? -28.515 5.237 27.539 1.00 61.94 112 GLY A CA 1
ATOM 816 C C . GLY A 1 112 ? -27.537 6.078 26.722 1.00 61.94 112 GLY A C 1
ATOM 817 O O . GLY A 1 112 ? -26.833 6.921 27.267 1.00 61.94 112 GLY A O 1
ATOM 818 N N . LEU A 1 113 ? -27.620 5.953 25.398 1.00 62.06 113 LEU A N 1
ATOM 819 C CA . LEU A 1 113 ? -27.392 7.090 24.509 1.00 62.06 113 LEU A CA 1
ATOM 820 C C . LEU A 1 113 ? -28.695 7.896 24.463 1.00 62.06 113 LEU A C 1
ATOM 822 O O . LEU A 1 113 ? -29.496 7.748 23.545 1.00 62.06 113 LEU A O 1
ATOM 826 N N . ASP A 1 114 ? -28.920 8.721 25.481 1.00 65.06 114 ASP A N 1
ATOM 827 C CA . ASP A 1 114 ? -29.908 9.793 25.395 1.00 65.06 114 ASP A CA 1
ATOM 828 C C . ASP A 1 114 ? -29.314 10.914 24.531 1.00 65.06 114 ASP A C 1
ATOM 830 O O . ASP A 1 114 ? -28.582 11.775 25.008 1.00 65.06 114 ASP A O 1
ATOM 834 N N . HIS A 1 115 ? -29.521 10.825 23.218 1.00 61.69 115 HIS A N 1
ATOM 835 C CA . HIS A 1 115 ? -29.243 11.910 22.268 1.00 61.69 115 HIS A CA 1
ATOM 836 C C . HIS A 1 115 ? -30.570 12.441 21.704 1.00 61.69 115 HIS A C 1
ATOM 838 O O . HIS A 1 115 ? -30.745 12.571 20.491 1.00 61.69 115 HIS A O 1
ATOM 844 N N . GLY A 1 116 ? -31.534 12.689 22.598 1.00 60.22 116 GLY A N 1
ATOM 845 C CA . GLY A 1 116 ? -32.877 13.152 22.257 1.00 60.22 116 GLY A CA 1
ATOM 846 C C . GLY A 1 116 ? -33.098 14.668 22.258 1.00 60.22 116 GLY A C 1
ATOM 847 O O . GLY A 1 116 ? -34.094 15.095 21.684 1.00 60.22 116 GLY A O 1
ATOM 848 N N . GLU A 1 117 ? -32.216 15.498 22.838 1.00 59.84 117 GLU A N 1
ATOM 849 C CA . GLU A 1 117 ? -32.556 16.911 23.128 1.00 59.84 117 GLU A CA 1
ATOM 850 C C . GLU A 1 117 ? -31.438 17.954 22.892 1.00 59.84 117 GLU A C 1
ATOM 852 O O . GLU A 1 117 ? -31.325 18.931 23.629 1.00 59.84 117 GLU A O 1
ATOM 857 N N . GLU A 1 118 ? -30.623 17.836 21.837 1.00 63.34 118 GLU A N 1
ATOM 858 C CA . GLU A 1 118 ? -29.693 18.926 21.458 1.00 63.34 118 GLU A CA 1
ATOM 859 C C . GLU A 1 118 ? -29.840 19.378 20.000 1.00 63.34 118 GLU A C 1
ATOM 861 O O . GLU A 1 118 ? -28.890 19.699 19.294 1.00 63.34 118 GLU A O 1
ATOM 866 N N . ARG A 1 119 ? -31.086 19.448 19.529 1.00 63.50 119 ARG A N 1
ATOM 867 C CA . ARG A 1 119 ? -31.444 20.236 18.342 1.00 63.50 119 ARG A CA 1
ATOM 868 C C . ARG A 1 119 ? -32.436 21.315 18.753 1.00 63.50 119 ARG A C 1
ATOM 870 O O . ARG A 1 119 ? -33.632 21.175 18.541 1.00 63.50 119 ARG A O 1
ATOM 877 N N . GLY A 1 120 ? -31.943 22.382 19.385 1.00 64.38 120 GLY A N 1
ATOM 878 C CA . GLY A 1 120 ? -32.816 23.499 19.768 1.00 64.38 120 GLY A CA 1
ATOM 879 C C . GLY A 1 120 ? -32.187 24.676 20.510 1.00 64.38 120 GLY A C 1
ATOM 880 O O . GLY A 1 120 ? -32.770 25.758 20.499 1.00 64.38 120 GLY A O 1
ATOM 881 N N . ARG A 1 121 ? -30.995 24.549 21.110 1.00 64.94 121 ARG A N 1
ATOM 882 C CA . ARG A 1 121 ? -30.335 25.706 21.734 1.00 64.94 121 ARG A CA 1
ATOM 883 C C . ARG A 1 121 ? -29.675 26.572 20.664 1.00 64.94 121 ARG A C 1
ATOM 885 O O . ARG A 1 121 ? -28.479 26.472 20.418 1.00 64.94 121 ARG A O 1
ATOM 892 N N . ARG A 1 122 ? -30.464 27.441 20.019 1.00 69.44 122 ARG A N 1
ATOM 893 C CA . ARG A 1 122 ? -29.902 28.631 19.366 1.00 69.44 12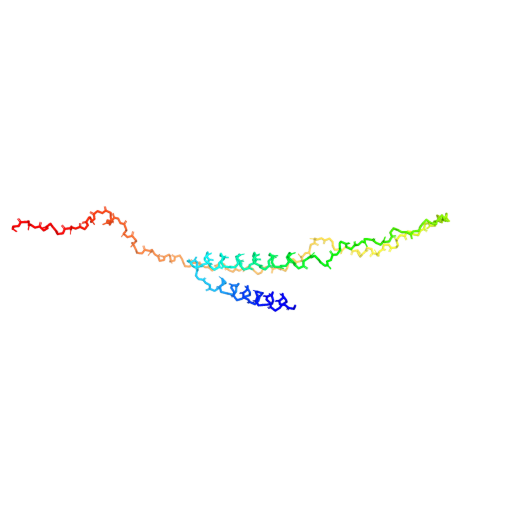2 ARG A CA 1
ATOM 894 C C . ARG A 1 122 ? -29.032 29.345 20.413 1.00 69.44 122 ARG A C 1
ATOM 896 O O . ARG A 1 122 ? -29.561 29.646 21.485 1.00 69.44 122 ARG A O 1
ATOM 903 N N . PRO A 1 123 ? -27.742 29.610 20.154 1.00 63.88 123 PRO A N 1
ATOM 904 C CA . PRO A 1 123 ? -26.971 30.485 21.025 1.00 63.88 123 PRO A CA 1
ATOM 905 C C . PRO A 1 123 ? -27.705 31.829 21.122 1.00 63.88 123 PRO A C 1
ATOM 907 O O . PRO A 1 123 ? -28.057 32.419 20.098 1.00 63.88 123 PRO A O 1
ATOM 910 N N . GLN A 1 124 ? -27.997 32.288 22.344 1.00 71.44 124 GLN A N 1
ATOM 911 C CA . GLN A 1 124 ? -28.492 33.647 22.548 1.00 71.44 124 GLN A CA 1
ATOM 912 C C . GLN A 1 124 ? -27.358 34.602 22.185 1.00 71.44 124 GLN A C 1
ATOM 914 O O . GLN A 1 124 ? -26.368 34.710 22.905 1.00 71.44 124 GLN A O 1
ATOM 919 N N . ILE A 1 125 ? -27.483 35.253 21.033 1.00 67.12 125 ILE A N 1
ATOM 920 C CA . ILE A 1 125 ? -26.615 36.363 20.659 1.00 67.12 125 ILE A CA 1
ATOM 921 C C . ILE A 1 125 ? -26.967 37.505 21.623 1.00 67.12 125 ILE A C 1
ATOM 923 O O . ILE A 1 125 ? -28.141 37.881 21.675 1.00 67.12 125 ILE A O 1
ATOM 927 N N . PRO A 1 126 ? -26.020 38.048 22.406 1.00 62.81 126 PRO A N 1
ATOM 928 C CA . PRO A 1 126 ? -26.297 39.212 23.234 1.00 62.81 126 PRO A CA 1
ATOM 929 C C . PRO A 1 126 ? -26.671 40.380 22.315 1.00 62.81 126 PRO A C 1
ATOM 931 O O . PRO A 1 126 ? -25.859 40.850 21.519 1.00 62.81 126 PRO A O 1
ATOM 934 N N . THR A 1 127 ? -27.924 40.824 22.385 1.00 73.31 127 THR A N 1
ATOM 935 C CA . THR A 1 127 ? -28.397 42.012 21.674 1.00 73.31 127 THR A CA 1
ATOM 936 C C . THR A 1 127 ? -27.775 43.239 22.332 1.00 73.31 127 THR A C 1
ATOM 938 O O . THR A 1 127 ? -28.158 43.604 23.442 1.00 73.31 127 THR A O 1
ATOM 941 N N . ALA A 1 128 ? -26.796 43.861 21.676 1.00 66.19 128 ALA A N 1
ATOM 942 C CA . ALA A 1 128 ? -26.271 45.155 22.091 1.00 66.19 128 ALA A CA 1
ATOM 943 C C . ALA A 1 128 ? -27.364 46.227 21.925 1.00 66.19 128 ALA A C 1
ATOM 945 O O . ALA A 1 128 ? -27.863 46.447 20.822 1.00 66.19 128 ALA A O 1
ATOM 946 N N . THR A 1 129 ? -27.756 46.865 23.026 1.00 67.44 129 THR A N 1
ATOM 947 C CA . THR A 1 129 ? -28.681 48.006 23.048 1.00 67.44 129 THR A CA 1
ATOM 948 C C . THR A 1 129 ? -27.953 49.255 22.529 1.00 67.44 129 THR A C 1
ATOM 950 O O . THR A 1 129 ? -26.911 49.588 23.095 1.00 67.44 129 THR A O 1
ATOM 953 N N . PRO A 1 130 ? -28.442 49.963 21.493 1.00 61.09 130 PRO A N 1
ATOM 954 C CA . PRO A 1 130 ? -27.857 51.233 21.079 1.00 61.09 130 PRO A CA 1
ATOM 955 C C . PRO A 1 130 ? -28.362 52.371 21.975 1.00 61.09 130 PRO A C 1
ATOM 957 O O . PRO A 1 130 ? -29.570 52.518 22.172 1.00 61.09 130 PRO A O 1
ATOM 960 N N . GLY A 1 131 ? -27.428 53.169 22.489 1.00 48.53 131 GLY A N 1
ATOM 961 C CA . GLY A 1 131 ? -27.633 54.443 23.178 1.00 48.53 131 GLY A CA 1
ATOM 962 C C . GLY A 1 131 ? -26.531 55.415 22.792 1.00 48.53 131 GLY A C 1
ATOM 963 O O . GLY A 1 131 ? -25.440 54.924 22.419 1.00 48.53 131 GLY A O 1
#

Sequence (131 aa):
MADAETSMSLLKEIGRVKIELNSCSEGSKAEVQAKLDLLLAEHASKAEMSADASEPAKGPERRAKSKSDGDLAGEPKAPKAVKGLGPERLARAPVPKIPKIPIPTSHPSPKGLDHGEERGRRPQIPTATPG